Protein AF-A0A919XWZ4-F1 (afdb_monomer_lite)

Structure (mmCIF, N/CA/C/O backbone):
data_AF-A0A919XWZ4-F1
#
_entry.id   AF-A0A919XWZ4-F1
#
loop_
_atom_site.group_PDB
_atom_site.id
_atom_site.type_sy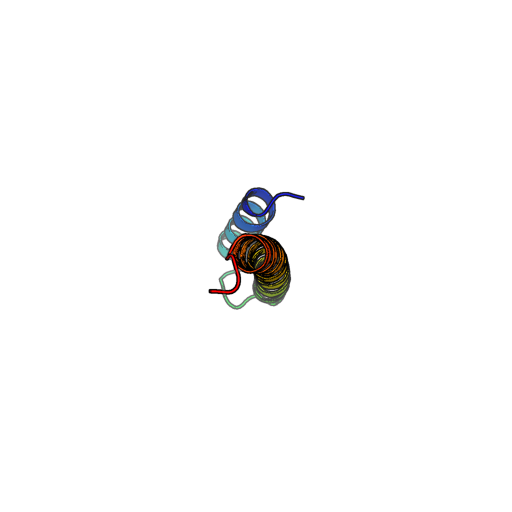mbol
_atom_site.label_atom_id
_atom_site.label_alt_id
_atom_site.label_comp_id
_atom_site.label_asym_id
_atom_site.label_entity_id
_atom_site.label_seq_id
_atom_site.pdbx_PDB_ins_code
_atom_site.Cartn_x
_atom_site.Cartn_y
_atom_site.Cartn_z
_atom_site.occupancy
_atom_site.B_iso_or_equiv
_atom_site.auth_seq_id
_atom_site.auth_comp_id
_atom_site.auth_asym_id
_atom_site.auth_atom_id
_atom_site.pdbx_PDB_model_num
ATOM 1 N N . MET A 1 1 ? 4.136 12.330 -5.217 1.00 60.06 1 MET A N 1
ATOM 2 C CA . MET A 1 1 ? 3.874 11.320 -4.165 1.00 60.06 1 MET A CA 1
ATOM 3 C C . MET A 1 1 ? 4.860 10.178 -4.331 1.00 60.06 1 MET A C 1
ATOM 5 O O . MET A 1 1 ? 5.050 9.738 -5.457 1.00 60.06 1 MET A O 1
ATOM 9 N N . THR A 1 2 ? 5.507 9.738 -3.252 1.00 84.06 2 THR A N 1
ATOM 10 C CA . THR A 1 2 ? 6.352 8.530 -3.231 1.00 84.06 2 THR A CA 1
ATOM 11 C C . THR A 1 2 ? 5.596 7.413 -2.516 1.00 84.06 2 THR A C 1
ATOM 13 O O . THR A 1 2 ? 4.808 7.699 -1.618 1.00 84.06 2 THR A O 1
ATOM 16 N N . ILE A 1 3 ? 5.846 6.152 -2.889 1.00 89.12 3 ILE A N 1
ATOM 17 C CA . ILE A 1 3 ? 5.225 4.975 -2.245 1.00 89.12 3 ILE A CA 1
ATOM 18 C C . ILE A 1 3 ? 5.420 5.018 -0.725 1.00 89.12 3 ILE A C 1
ATOM 20 O O . ILE A 1 3 ? 4.490 4.737 0.025 1.00 89.12 3 ILE A O 1
ATOM 24 N N . GLU A 1 4 ? 6.594 5.458 -0.272 1.00 91.38 4 GLU A N 1
ATOM 25 C CA . GLU A 1 4 ? 6.911 5.533 1.153 1.00 91.38 4 GLU A CA 1
ATOM 26 C C . GLU A 1 4 ? 6.028 6.525 1.925 1.00 91.38 4 GLU A C 1
ATOM 28 O O . GLU A 1 4 ? 5.575 6.226 3.026 1.00 91.38 4 GLU A O 1
ATOM 33 N N . LYS A 1 5 ? 5.689 7.675 1.328 1.00 91.75 5 LYS A N 1
ATOM 34 C CA . LYS A 1 5 ? 4.786 8.645 1.971 1.00 91.75 5 LYS A CA 1
ATOM 35 C C . LYS A 1 5 ? 3.378 8.075 2.142 1.00 91.75 5 LYS A C 1
ATOM 37 O O . LYS A 1 5 ? 2.758 8.265 3.185 1.00 91.75 5 LYS A O 1
ATOM 42 N N . GLU A 1 6 ? 2.886 7.341 1.145 1.00 92.38 6 GLU A N 1
ATOM 43 C CA . GLU A 1 6 ? 1.571 6.698 1.226 1.00 92.38 6 GLU A CA 1
ATOM 44 C C . GLU A 1 6 ? 1.559 5.534 2.234 1.00 92.38 6 GLU A C 1
ATOM 46 O O . GLU A 1 6 ? 0.537 5.321 2.889 1.00 92.38 6 GLU A O 1
ATOM 51 N N . ARG A 1 7 ? 2.694 4.836 2.421 1.00 93.50 7 ARG A N 1
ATOM 52 C CA . ARG A 1 7 ? 2.878 3.829 3.483 1.00 93.50 7 ARG A CA 1
ATOM 53 C C . ARG A 1 7 ? 2.818 4.438 4.875 1.00 93.50 7 ARG A C 1
ATOM 55 O O . ARG A 1 7 ? 2.070 3.947 5.716 1.00 93.50 7 ARG A O 1
ATOM 62 N N . GLN A 1 8 ? 3.557 5.522 5.109 1.00 95.50 8 GLN A N 1
ATOM 63 C CA . GLN A 1 8 ? 3.533 6.219 6.397 1.00 95.50 8 GLN A CA 1
ATOM 64 C C . GLN A 1 8 ? 2.119 6.692 6.746 1.00 95.50 8 GLN A C 1
ATOM 66 O O . GLN A 1 8 ? 1.646 6.465 7.857 1.00 95.50 8 GLN A O 1
ATOM 71 N N . LYS A 1 9 ? 1.404 7.261 5.771 1.00 94.25 9 LYS A N 1
ATOM 72 C CA . LYS A 1 9 ? 0.017 7.695 5.956 1.00 94.25 9 LYS A CA 1
ATOM 73 C C . LYS A 1 9 ? -0.932 6.532 6.265 1.00 94.25 9 LYS A C 1
ATOM 75 O O . LYS A 1 9 ? -1.813 6.677 7.108 1.00 94.25 9 LYS A O 1
ATOM 80 N N . LEU A 1 10 ? -0.767 5.380 5.610 1.00 94.88 10 LEU A N 1
ATOM 81 C CA . LEU A 1 10 ? -1.569 4.188 5.898 1.00 94.88 10 LEU A CA 1
ATOM 82 C C . LEU A 1 10 ? -1.344 3.685 7.330 1.00 94.88 10 LEU A C 1
ATOM 84 O O . LEU A 1 10 ? -2.318 3.388 8.018 1.00 94.88 10 LEU A O 1
ATOM 88 N N . ASN A 1 11 ? -0.088 3.654 7.788 1.00 95.44 11 ASN A N 1
ATOM 89 C CA . ASN A 1 11 ? 0.255 3.256 9.1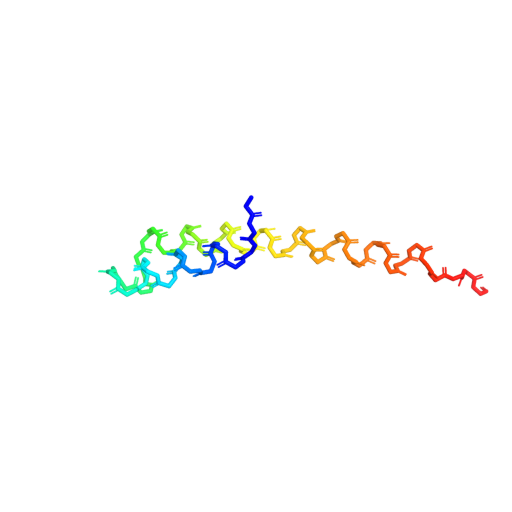54 1.00 95.44 11 ASN A CA 1
ATOM 90 C C . ASN A 1 11 ? -0.360 4.200 10.189 1.00 95.44 11 ASN A C 1
ATOM 92 O O . ASN A 1 11 ? -1.011 3.729 11.114 1.00 95.44 11 ASN A O 1
ATOM 96 N N . GLN A 1 12 ? -0.258 5.517 9.985 1.00 96.50 12 GLN A N 1
ATOM 97 C CA . GLN A 1 12 ? -0.876 6.502 10.880 1.00 96.50 12 GLN A CA 1
ATOM 98 C C . GLN A 1 12 ? -2.398 6.324 10.976 1.00 96.50 12 GLN A C 1
ATOM 100 O O . GLN A 1 12 ? -2.969 6.358 12.063 1.00 96.50 12 GLN A O 1
ATOM 105 N N . LEU A 1 13 ? -3.072 6.087 9.844 1.00 95.50 13 LEU A N 1
ATOM 106 C CA . LEU A 1 13 ? -4.515 5.835 9.836 1.00 95.50 13 LEU A CA 1
ATOM 107 C C . LEU A 1 13 ? -4.872 4.514 10.532 1.00 95.50 13 LEU A C 1
ATOM 109 O O . LEU A 1 13 ? -5.909 4.434 11.191 1.00 95.50 13 LEU A O 1
ATOM 113 N N . ALA A 1 14 ? -4.041 3.480 10.382 1.00 95.94 14 ALA A N 1
ATOM 114 C CA . ALA A 1 14 ? -4.245 2.188 11.026 1.00 95.94 14 ALA A CA 1
ATOM 115 C C . ALA A 1 14 ? -4.043 2.267 12.545 1.00 95.94 14 ALA A C 1
ATOM 117 O O . ALA A 1 14 ? -4.827 1.667 13.277 1.00 95.94 14 ALA A O 1
ATOM 118 N N . GLU A 1 15 ? -3.058 3.034 13.015 1.00 96.62 15 GLU A N 1
ATOM 119 C CA . GLU A 1 15 ? -2.852 3.309 14.441 1.00 96.62 15 GLU A CA 1
ATOM 120 C C . GLU A 1 15 ? -4.011 4.114 15.034 1.00 96.62 15 GLU A C 1
ATOM 122 O O . GLU A 1 15 ? -4.478 3.812 16.130 1.00 96.62 15 GLU A O 1
ATOM 127 N N . GLN A 1 16 ? -4.515 5.109 14.300 1.00 96.62 16 GLN A N 1
ATOM 128 C CA . GLN A 1 16 ? -5.562 5.998 14.798 1.00 96.62 16 GLN A CA 1
ATOM 129 C C . GLN A 1 16 ? -6.956 5.353 14.818 1.00 96.62 16 GLN A C 1
ATOM 131 O O . GLN A 1 16 ? -7.730 5.590 15.743 1.00 96.62 16 GLN A O 1
ATOM 136 N N . TYR A 1 17 ? -7.304 4.577 13.788 1.00 95.50 17 TYR A N 1
ATOM 137 C CA . TYR A 1 17 ? -8.678 4.098 13.581 1.00 95.50 17 TYR A CA 1
ATOM 138 C C . TYR A 1 17 ? -8.817 2.572 13.542 1.00 95.50 17 TYR A C 1
ATOM 140 O O . TYR A 1 17 ? -9.935 2.054 13.524 1.00 95.50 17 TYR A O 1
ATOM 148 N N . GLY A 1 18 ? -7.703 1.841 13.507 1.00 92.44 18 GLY A N 1
ATOM 149 C CA . GLY A 1 18 ? -7.681 0.396 13.323 1.00 92.44 18 GLY A CA 1
ATOM 150 C C . GLY A 1 18 ? -7.774 -0.035 11.857 1.00 92.44 18 GLY A C 1
ATOM 151 O O . GLY A 1 18 ? -8.355 0.629 10.997 1.00 92.44 18 GLY A O 1
ATOM 152 N N . VAL A 1 19 ? -7.234 -1.220 11.570 1.00 92.00 19 VAL A N 1
ATOM 153 C CA . VAL A 1 19 ? -7.035 -1.735 10.200 1.00 92.00 19 VAL A CA 1
ATOM 154 C C . VAL A 1 19 ? -8.318 -1.925 9.381 1.00 92.00 19 VAL A C 1
ATOM 156 O O . VAL A 1 19 ? -8.268 -1.957 8.156 1.00 92.00 19 VAL A O 1
ATOM 159 N N . ARG A 1 20 ? -9.479 -2.048 10.037 1.00 93.81 20 ARG A N 1
ATOM 160 C CA . ARG A 1 20 ? -10.779 -2.255 9.371 1.00 93.81 20 ARG A CA 1
ATOM 161 C C . ARG A 1 20 ? -11.519 -0.955 9.061 1.00 93.81 20 ARG A C 1
ATOM 163 O O . ARG A 1 20 ? -12.602 -0.997 8.481 1.00 93.81 20 ARG A O 1
ATOM 170 N N . HIS A 1 21 ? -10.972 0.196 9.448 1.00 96.31 21 HIS A N 1
ATOM 171 C CA . HIS A 1 21 ? -11.629 1.472 9.217 1.00 96.31 21 HIS A CA 1
ATOM 172 C C . HIS A 1 21 ? -11.656 1.821 7.722 1.00 96.31 21 HIS A C 1
ATOM 174 O O . HIS A 1 21 ? -10.672 1.638 7.003 1.00 96.31 21 HIS A O 1
ATOM 180 N N . LYS A 1 22 ? -12.769 2.390 7.245 1.00 95.69 22 LYS A N 1
ATOM 181 C CA . LYS A 1 22 ? -12.975 2.718 5.821 1.00 95.69 22 LYS A CA 1
ATOM 182 C C . LYS A 1 22 ? -11.856 3.592 5.242 1.00 95.69 22 LYS A C 1
ATOM 184 O O . LYS A 1 22 ? -11.458 3.389 4.098 1.00 95.69 22 LYS A O 1
ATOM 189 N N . ALA A 1 23 ? -11.331 4.533 6.029 1.00 92.81 23 ALA A N 1
ATOM 190 C CA . ALA A 1 23 ? -10.219 5.387 5.605 1.00 92.81 23 ALA A CA 1
ATOM 191 C C . ALA A 1 23 ? -8.916 4.595 5.388 1.00 92.81 23 ALA A C 1
ATOM 193 O O . ALA A 1 23 ? -8.192 4.868 4.434 1.00 92.81 23 ALA A O 1
ATOM 194 N N . VAL A 1 24 ? -8.651 3.588 6.227 1.00 94.62 24 VAL A N 1
ATOM 195 C CA . VAL A 1 24 ? -7.475 2.710 6.117 1.00 94.62 24 VAL A CA 1
ATOM 196 C C . VAL A 1 24 ? -7.598 1.823 4.883 1.00 94.62 24 VAL A C 1
ATOM 198 O O . VAL A 1 24 ? -6.677 1.758 4.077 1.00 94.62 24 VAL A O 1
ATOM 201 N N . LEU A 1 25 ? -8.771 1.221 4.670 1.00 96.62 25 LEU A N 1
ATOM 202 C CA . LEU A 1 25 ? -9.037 0.400 3.485 1.00 96.62 25 LEU A CA 1
ATOM 203 C C . LEU A 1 25 ? -8.902 1.209 2.188 1.00 96.62 25 LEU A C 1
ATOM 205 O O . LEU A 1 25 ? -8.281 0.754 1.230 1.00 96.62 25 LEU A O 1
ATOM 209 N N . HIS A 1 26 ? -9.436 2.432 2.166 1.00 95.94 26 HIS A N 1
ATOM 210 C CA . HIS A 1 26 ? -9.300 3.321 1.014 1.00 95.94 26 HIS A CA 1
ATOM 211 C C . HIS A 1 26 ? -7.836 3.692 0.747 1.00 95.94 26 HIS A C 1
ATOM 213 O O . HIS A 1 26 ? -7.371 3.596 -0.387 1.00 95.94 26 HIS A O 1
ATOM 219 N N . GLN A 1 27 ? -7.093 4.066 1.791 1.00 94.88 27 GLN A N 1
ATOM 220 C CA . GLN A 1 27 ? -5.678 4.404 1.671 1.00 94.88 27 GLN A CA 1
ATOM 221 C C . GLN A 1 27 ? -4.834 3.195 1.217 1.00 94.88 27 GLN A C 1
ATOM 223 O O . GLN A 1 27 ? -3.906 3.371 0.429 1.00 94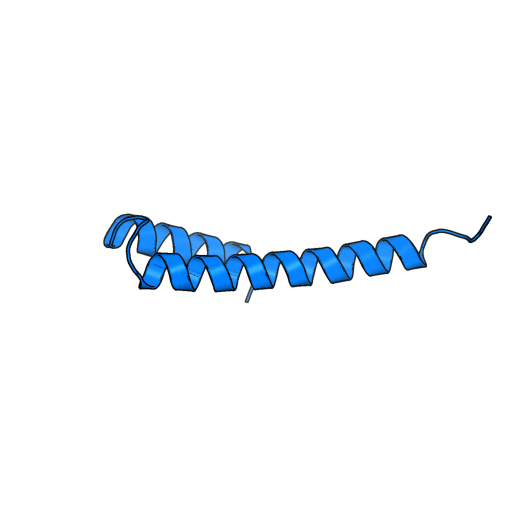.88 27 GLN A O 1
ATOM 228 N N . SER A 1 28 ? -5.185 1.973 1.636 1.00 94.62 28 SER A N 1
ATOM 229 C CA . SER A 1 28 ? -4.536 0.738 1.172 1.00 94.62 28 SER A CA 1
ATOM 230 C C . SER A 1 28 ? -4.723 0.539 -0.331 1.00 94.62 28 SER A C 1
ATOM 232 O O . SER A 1 28 ? -3.747 0.321 -1.040 1.00 94.62 28 SER A O 1
ATOM 234 N N . MET A 1 29 ? -5.945 0.714 -0.847 1.00 95.50 29 MET A N 1
ATOM 235 C CA . MET A 1 29 ? -6.212 0.592 -2.288 1.00 95.50 29 MET A CA 1
ATOM 236 C C . MET A 1 29 ? -5.418 1.608 -3.124 1.00 95.50 29 MET A C 1
ATOM 238 O O . MET A 1 29 ? -4.932 1.282 -4.213 1.00 95.50 29 MET A O 1
ATOM 242 N N . LEU A 1 30 ? -5.262 2.839 -2.626 1.00 93.69 30 LEU A N 1
ATOM 243 C CA . LEU A 1 30 ? -4.445 3.860 -3.287 1.00 93.69 30 LEU A CA 1
ATOM 244 C C . LEU A 1 30 ? -2.968 3.457 -3.327 1.00 93.69 30 LEU A C 1
ATOM 246 O O . LEU A 1 30 ? -2.326 3.556 -4.377 1.00 93.69 30 LEU A O 1
ATOM 250 N N . LEU A 1 31 ? -2.444 2.969 -2.201 1.00 93.69 31 LEU A N 1
ATOM 251 C CA . LEU A 1 31 ? -1.071 2.491 -2.098 1.00 93.69 31 LEU A CA 1
ATOM 252 C C . LEU A 1 31 ? -0.818 1.298 -3.033 1.00 93.69 31 LEU A C 1
ATOM 254 O O . LEU A 1 31 ? 0.172 1.307 -3.767 1.00 93.69 31 LEU A O 1
ATOM 258 N N . ASP A 1 32 ? -1.724 0.322 -3.074 1.00 93.62 32 ASP A N 1
ATOM 259 C CA . ASP A 1 32 ? -1.622 -0.844 -3.958 1.00 93.62 32 ASP A CA 1
ATOM 260 C C . ASP A 1 32 ? -1.634 -0.437 -5.432 1.00 93.62 32 ASP A C 1
ATOM 262 O O . ASP A 1 32 ? -0.819 -0.907 -6.228 1.00 93.62 32 ASP A O 1
ATOM 266 N N . THR A 1 33 ? -2.501 0.507 -5.808 1.00 92.88 33 THR A N 1
ATOM 267 C CA . THR A 1 33 ? -2.547 1.047 -7.174 1.00 92.88 33 THR A CA 1
ATOM 268 C C . THR A 1 33 ? -1.221 1.707 -7.555 1.00 92.88 33 THR A C 1
ATOM 270 O O . THR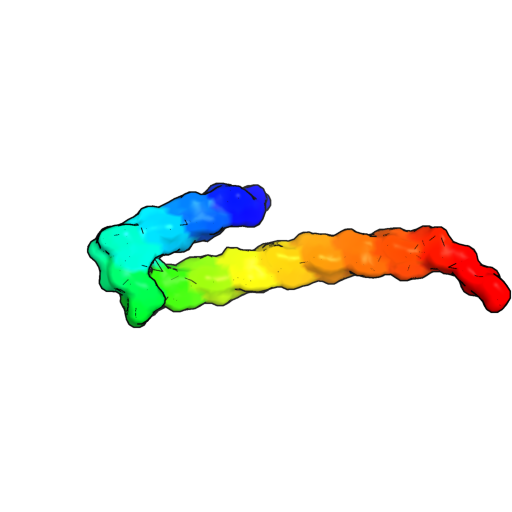 A 1 33 ? -0.712 1.511 -8.663 1.00 92.88 33 THR A O 1
ATOM 273 N N . LEU A 1 34 ? -0.630 2.469 -6.633 1.00 91.00 34 LEU A N 1
ATOM 274 C CA . LEU A 1 34 ? 0.645 3.144 -6.849 1.00 91.00 34 LEU A CA 1
ATOM 275 C C . LEU A 1 34 ? 1.800 2.141 -6.999 1.00 91.00 34 LEU A C 1
ATOM 277 O O . LEU A 1 34 ? 2.616 2.278 -7.913 1.00 91.00 34 LEU A O 1
ATOM 281 N N . ILE A 1 35 ? 1.841 1.114 -6.145 1.00 91.19 35 ILE A N 1
ATOM 282 C CA . ILE A 1 35 ? 2.822 0.023 -6.214 1.00 91.19 35 ILE A CA 1
ATOM 283 C C . ILE A 1 35 ? 2.688 -0.727 -7.539 1.00 91.19 35 ILE A C 1
ATOM 285 O O . ILE A 1 35 ? 3.682 -0.937 -8.234 1.00 91.19 35 ILE A O 1
ATOM 289 N N . ASN A 1 36 ? 1.464 -1.072 -7.937 1.00 91.06 36 ASN A N 1
ATOM 290 C CA . ASN A 1 36 ? 1.203 -1.769 -9.192 1.00 91.06 36 ASN A CA 1
ATOM 291 C C . ASN A 1 36 ? 1.630 -0.936 -10.403 1.00 91.06 36 ASN A C 1
ATOM 293 O O . ASN A 1 36 ? 2.241 -1.471 -11.329 1.00 91.06 36 ASN A O 1
ATOM 297 N N . LYS A 1 37 ? 1.390 0.380 -10.387 1.00 89.12 37 LYS A N 1
ATOM 298 C CA . LYS A 1 37 ? 1.850 1.286 -11.448 1.00 89.12 37 LYS A CA 1
ATOM 299 C C . LYS A 1 37 ? 3.376 1.341 -11.530 1.00 89.12 37 LYS A C 1
ATOM 301 O O . LYS A 1 37 ? 3.923 1.272 -12.628 1.00 89.12 37 LYS A O 1
ATOM 306 N N . TYR A 1 38 ? 4.058 1.432 -10.389 1.00 87.75 38 TYR A N 1
ATOM 307 C CA . TYR A 1 38 ? 5.521 1.418 -10.341 1.00 87.75 38 TYR A CA 1
ATOM 308 C C . TYR A 1 38 ? 6.092 0.092 -10.858 1.00 87.75 38 TYR A C 1
ATOM 310 O O . TYR A 1 38 ? 6.974 0.084 -11.717 1.00 87.75 38 TYR A O 1
ATOM 318 N N . ASN A 1 39 ? 5.540 -1.030 -10.392 1.00 85.94 39 ASN A N 1
ATOM 319 C CA . ASN A 1 39 ? 5.951 -2.358 -10.827 1.00 85.94 39 ASN A CA 1
ATOM 320 C C . ASN A 1 39 ? 5.726 -2.544 -12.328 1.00 85.94 39 ASN A C 1
ATOM 322 O O . ASN A 1 39 ? 6.624 -3.030 -13.004 1.00 85.94 39 ASN A O 1
ATOM 326 N N . LYS A 1 40 ? 4.580 -2.111 -12.872 1.00 86.44 40 LYS A N 1
ATOM 327 C CA . LYS A 1 40 ? 4.289 -2.207 -14.309 1.00 86.44 40 LYS A CA 1
ATOM 328 C C . LYS A 1 40 ? 5.340 -1.493 -15.158 1.00 86.44 40 LYS A C 1
ATOM 330 O O . LYS A 1 40 ? 5.870 -2.101 -16.077 1.00 86.44 40 LYS A O 1
ATOM 335 N N . ILE A 1 41 ? 5.689 -0.253 -14.810 1.00 81.94 41 ILE A N 1
ATOM 336 C CA . ILE A 1 41 ? 6.731 0.507 -15.522 1.00 81.94 41 ILE A CA 1
ATOM 337 C C . ILE A 1 41 ? 8.066 -0.245 -15.466 1.00 81.94 41 ILE A C 1
ATOM 339 O O . ILE A 1 41 ? 8.694 -0.473 -16.495 1.00 81.94 41 ILE A O 1
ATOM 343 N N . LYS A 1 42 ? 8.459 -0.715 -14.277 1.00 79.44 42 LYS A N 1
ATOM 344 C CA . LYS A 1 42 ? 9.709 -1.459 -14.086 1.00 79.44 42 LYS A CA 1
ATOM 345 C C . LYS A 1 42 ? 9.751 -2.762 -14.897 1.00 79.44 42 LYS A C 1
ATOM 347 O O . LYS A 1 42 ? 10.781 -3.081 -15.486 1.00 79.44 42 LYS A O 1
ATOM 352 N N . TYR A 1 43 ? 8.654 -3.519 -14.924 1.00 73.75 43 TYR A N 1
ATOM 353 C CA . TYR A 1 43 ? 8.549 -4.761 -15.695 1.00 73.75 43 TYR A CA 1
ATOM 354 C C . TYR A 1 43 ? 8.532 -4.511 -17.206 1.00 73.75 43 TYR A C 1
ATOM 356 O O . TYR A 1 43 ? 9.175 -5.259 -17.943 1.00 73.75 43 TYR A O 1
ATOM 364 N N . ASP A 1 44 ? 7.853 -3.463 -17.673 1.00 76.38 44 ASP A N 1
ATOM 365 C CA . ASP A 1 44 ? 7.836 -3.091 -19.090 1.00 76.38 44 ASP A CA 1
ATOM 366 C C . ASP A 1 44 ? 9.233 -2.649 -19.563 1.00 76.38 44 ASP A C 1
ATOM 368 O O . ASP A 1 44 ? 9.682 -3.057 -20.637 1.00 76.38 44 ASP A O 1
ATOM 372 N N . ASP A 1 45 ? 9.974 -1.908 -18.735 1.00 72.81 45 ASP A N 1
ATOM 373 C CA . ASP A 1 45 ? 11.365 -1.529 -19.011 1.00 72.81 45 ASP A CA 1
ATOM 374 C C . ASP A 1 45 ? 12.304 -2.744 -19.055 1.00 72.81 45 ASP A C 1
ATOM 376 O O . ASP A 1 45 ? 13.200 -2.811 -19.898 1.00 72.81 45 ASP A O 1
ATOM 380 N N . LEU A 1 46 ? 12.094 -3.732 -18.179 1.00 73.62 46 LEU A N 1
ATOM 381 C CA . LEU A 1 46 ? 12.838 -4.996 -18.190 1.00 73.62 46 LEU A CA 1
ATOM 382 C C . LEU A 1 46 ? 12.542 -5.825 -19.445 1.00 73.62 46 LEU A C 1
ATOM 384 O O . LEU A 1 46 ? 13.466 -6.384 -20.032 1.00 73.62 46 LEU A O 1
ATOM 388 N N . LYS A 1 47 ? 11.279 -5.893 -19.885 1.00 71.62 47 LYS A N 1
ATOM 389 C CA . LYS A 1 47 ? 10.896 -6.604 -21.115 1.00 71.62 47 LYS A CA 1
ATOM 390 C C . LYS A 1 47 ? 11.492 -5.963 -22.365 1.00 71.62 47 LYS A C 1
ATOM 392 O O . LYS A 1 47 ? 11.951 -6.680 -23.242 1.00 71.62 47 LYS A O 1
ATOM 397 N N . ARG A 1 48 ? 11.539 -4.630 -22.433 1.00 68.62 48 ARG A N 1
ATOM 398 C CA . ARG A 1 48 ? 12.157 -3.899 -23.556 1.00 68.62 48 ARG A CA 1
ATOM 399 C C . ARG A 1 48 ? 13.672 -4.094 -23.653 1.00 68.62 48 ARG A C 1
ATOM 401 O O . ARG A 1 48 ? 14.235 -3.878 -24.718 1.00 68.62 48 ARG A O 1
ATOM 408 N N . LYS A 1 49 ? 14.329 -4.474 -22.554 1.00 65.12 49 LYS A N 1
ATOM 409 C CA . LYS A 1 49 ? 15.777 -4.726 -22.494 1.00 65.12 49 LYS A CA 1
ATOM 410 C C . LYS A 1 49 ? 16.166 -6.178 -22.768 1.00 65.12 49 LYS A C 1
ATOM 412 O O . LYS A 1 49 ? 17.359 -6.459 -22.837 1.00 65.12 49 LYS A O 1
ATOM 417 N N . GLN A 1 50 ? 15.206 -7.092 -22.912 1.00 60.94 50 GLN A N 1
ATOM 418 C CA . GLN A 1 50 ? 15.511 -8.450 -23.353 1.00 60.94 50 GLN A CA 1
ATOM 419 C C . GLN A 1 50 ? 15.689 -8.438 -24.876 1.00 60.94 50 GLN A C 1
ATOM 421 O O . GLN A 1 50 ? 14.744 -8.071 -25.579 1.00 60.94 50 GLN A O 1
ATOM 426 N N . PRO A 1 51 ? 16.875 -8.793 -25.406 1.00 57.25 51 PRO A N 1
ATOM 427 C CA . PRO A 1 51 ? 17.011 -9.020 -26.831 1.00 57.25 51 PRO A CA 1
ATOM 428 C C . PRO A 1 51 ? 16.148 -10.232 -27.183 1.00 57.25 51 PRO A C 1
ATOM 430 O O . PRO A 1 51 ? 16.151 -11.238 -26.473 1.00 57.25 51 PRO A O 1
ATOM 433 N N . ILE A 1 52 ? 15.370 -10.102 -28.251 1.00 63.22 52 ILE A N 1
ATOM 434 C CA . ILE A 1 52 ? 14.678 -11.233 -28.859 1.00 63.22 52 ILE A CA 1
ATOM 435 C C . ILE A 1 52 ? 15.799 -12.151 -29.363 1.00 63.22 52 ILE A C 1
ATOM 437 O O . ILE A 1 52 ? 16.576 -11.727 -30.220 1.00 63.22 52 ILE A O 1
ATOM 441 N N . ALA A 1 53 ? 15.956 -13.313 -28.727 1.00 54.41 53 ALA A N 1
ATOM 442 C CA . ALA A 1 53 ? 16.898 -14.348 -29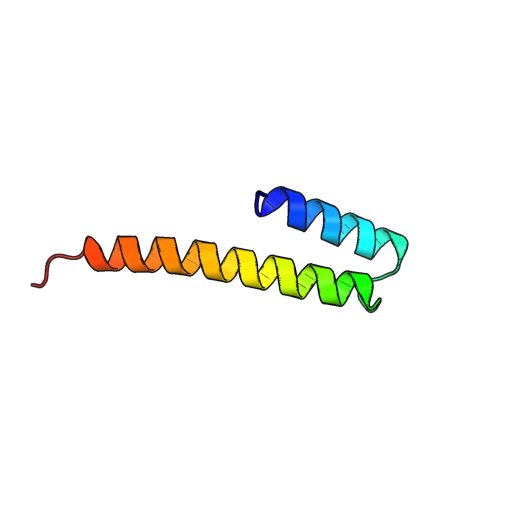.145 1.00 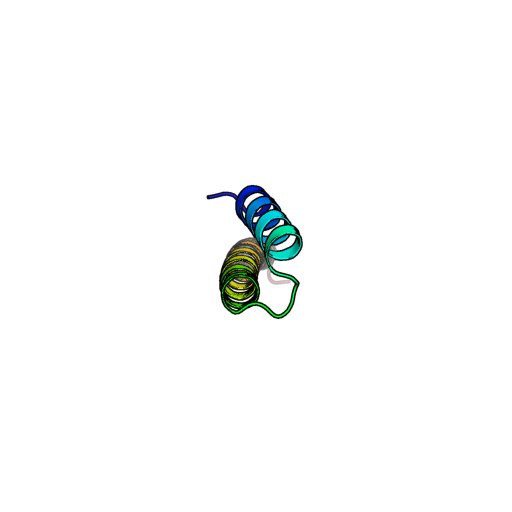54.41 53 ALA A CA 1
ATOM 443 C C . ALA A 1 53 ? 16.404 -15.048 -30.415 1.00 54.41 53 ALA A C 1
ATOM 445 O O . ALA A 1 53 ? 15.165 -15.192 -30.552 1.00 54.41 53 ALA A O 1
#

InterPro domains:
  IPR018540 Aspartyl-phosphate phosphatase Spo0E-like [PF09388] (3-40)
  IPR036638 Helix-loop-helix DNA-binding domain superfamily [G3DSA:4.10.280.10] (1-50)
  IPR037208 Aspartyl-phosphate phosphatase Spo0E-like superfamily [SSF140500] (2-46)

pLDDT: mean 86.6, std 11.93, range [54.41, 96.62]

Foldseek 3Di:
DDLVVLVVVLVVCCVVPNCPDPVNVVSVVVSVVVVVVVVVVVVVVVVVPDPPD

Radius of gyration: 15.56 Å; chains: 1; bounding box: 30×26×44 Å

Organism: NCBI:txid1274374

Sequence (53 aa):
MTIEKERQKLNQLAEQYGVRHKAVLHQSMLLDTLINKYNKIKYDDLKRKQPIA

Secondary structure (DSSP, 8-state):
--HHHHHHHHHHHHHHH-TTSHHHHHHHHHHHHHHHHHHHHHHHHHHHTS---